Protein AF-A0A4V1IPJ7-F1 (afdb_monomer)

Foldseek 3Di:
DDDDDDDDPDDVDDPVNLVVQQVPAVHWDKAPPVDQWIWIDRRPDIDTDGDDDDDDDDDDD

Structure (mmCIF, N/CA/C/O ba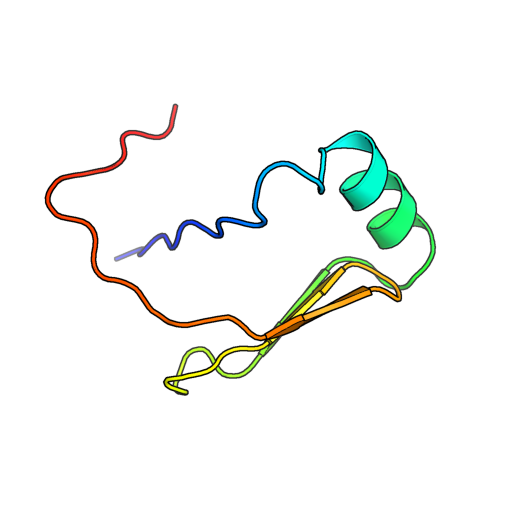ckbone):
data_AF-A0A4V1IPJ7-F1
#
_entry.id   AF-A0A4V1IPJ7-F1
#
loop_
_atom_site.group_PDB
_atom_site.id
_atom_site.type_symbol
_atom_site.label_atom_id
_atom_site.label_alt_id
_atom_site.label_comp_id
_atom_site.label_asym_id
_atom_site.label_entity_id
_atom_site.label_seq_id
_atom_site.pdbx_PDB_ins_code
_atom_site.Cartn_x
_atom_site.Cartn_y
_atom_site.Cartn_z
_atom_site.occupancy
_atom_site.B_iso_or_equiv
_atom_site.auth_seq_id
_atom_site.auth_comp_id
_atom_site.auth_asym_id
_atom_site.auth_atom_id
_atom_site.pdbx_PDB_model_num
ATOM 1 N N . GLN A 1 1 ? 13.259 -15.768 2.737 1.00 66.06 1 GLN A N 1
ATOM 2 C CA . GLN A 1 1 ? 13.618 -14.450 2.181 1.00 66.06 1 GLN A CA 1
ATOM 3 C C . GLN A 1 1 ? 12.312 -13.685 2.116 1.00 66.06 1 GLN A C 1
ATOM 5 O O . GLN A 1 1 ? 11.373 -14.217 1.539 1.00 66.06 1 GLN A O 1
ATOM 10 N N . GLU A 1 2 ? 12.207 -12.563 2.818 1.00 85.31 2 GLU A N 1
ATOM 11 C CA . GLU A 1 2 ? 10.989 -11.743 2.848 1.00 85.31 2 GLU A CA 1
ATOM 12 C C . GLU A 1 2 ? 11.173 -10.561 1.896 1.00 85.31 2 GLU A C 1
ATOM 14 O O . GLU A 1 2 ? 12.292 -10.078 1.708 1.00 85.31 2 GLU A O 1
ATOM 19 N N . SER A 1 3 ? 10.096 -10.141 1.243 1.00 87.31 3 SER A N 1
ATOM 20 C CA . SER A 1 3 ? 10.087 -9.002 0.328 1.00 87.31 3 SER A CA 1
ATOM 21 C C . SER A 1 3 ? 8.974 -8.058 0.749 1.00 87.31 3 SER A C 1
ATOM 23 O O . SER A 1 3 ? 7.877 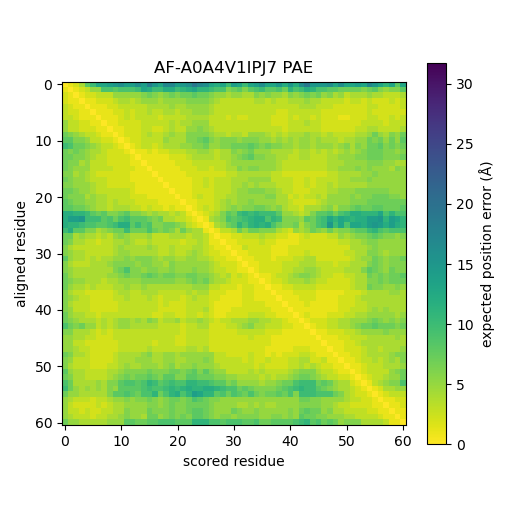-8.507 1.079 1.00 87.31 3 SER A O 1
ATOM 25 N N . TYR A 1 4 ? 9.271 -6.763 0.740 1.00 88.88 4 TYR A N 1
ATOM 26 C CA . TYR A 1 4 ? 8.334 -5.712 1.114 1.00 88.88 4 TYR A CA 1
ATOM 27 C C . TYR A 1 4 ? 7.933 -4.917 -0.126 1.00 88.88 4 TYR A C 1
ATOM 29 O O . TYR A 1 4 ? 8.737 -4.730 -1.039 1.00 88.88 4 TYR A O 1
ATOM 37 N N . VAL A 1 5 ? 6.685 -4.455 -0.138 1.00 88.62 5 VAL A N 1
ATOM 38 C CA . VAL A 1 5 ? 6.133 -3.564 -1.160 1.00 88.62 5 VAL A CA 1
ATOM 39 C C . VAL A 1 5 ? 5.532 -2.370 -0.436 1.00 88.62 5 VAL A C 1
ATOM 41 O O . VAL A 1 5 ? 4.801 -2.545 0.540 1.00 88.62 5 VAL A O 1
ATOM 44 N N . VAL A 1 6 ? 5.846 -1.168 -0.908 1.00 90.56 6 VAL A N 1
ATOM 45 C CA . VAL A 1 6 ? 5.267 0.076 -0.400 1.00 90.56 6 VAL A CA 1
ATOM 46 C C . VAL A 1 6 ? 4.061 0.434 -1.264 1.00 90.56 6 VAL A C 1
ATOM 48 O O . VAL A 1 6 ? 4.126 0.357 -2.489 1.00 90.56 6 VAL A O 1
ATOM 51 N N . LEU A 1 7 ? 2.950 0.791 -0.619 1.00 90.31 7 LEU A N 1
ATOM 52 C CA . LEU A 1 7 ? 1.733 1.243 -1.288 1.00 90.31 7 LEU A CA 1
ATOM 53 C C . LEU A 1 7 ? 1.591 2.749 -1.08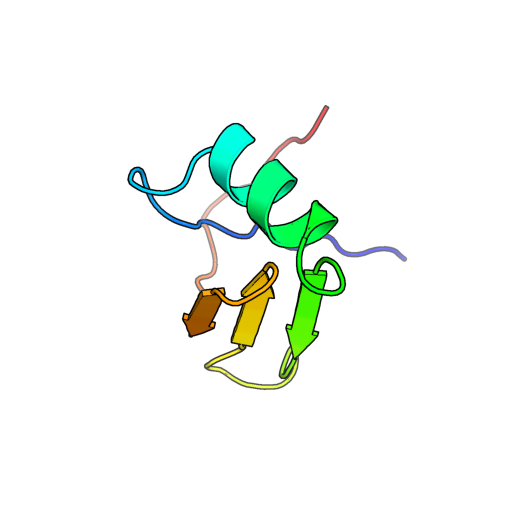0 1.00 90.31 7 LEU A C 1
ATOM 55 O O . LEU A 1 7 ? 1.344 3.191 0.042 1.00 90.31 7 LEU A O 1
ATOM 59 N N . ASP A 1 8 ? 1.730 3.515 -2.158 1.00 90.44 8 ASP A N 1
ATOM 60 C CA . ASP A 1 8 ? 1.421 4.944 -2.167 1.00 90.44 8 ASP A CA 1
ATOM 61 C C . ASP A 1 8 ? -0.057 5.146 -2.538 1.00 90.44 8 ASP A C 1
ATOM 63 O O . ASP A 1 8 ? -0.518 4.689 -3.587 1.00 90.44 8 ASP A O 1
ATOM 67 N N . LEU A 1 9 ? -0.815 5.790 -1.648 1.00 90.06 9 LEU A N 1
ATOM 68 C CA . LEU A 1 9 ? -2.244 6.083 -1.821 1.00 90.06 9 LEU A CA 1
ATOM 69 C C . LEU A 1 9 ? -2.508 7.565 -2.127 1.00 90.06 9 LEU A C 1
ATOM 71 O O . LEU A 1 9 ? -3.665 7.994 -2.142 1.00 90.06 9 LEU A O 1
ATOM 75 N N . GLY A 1 10 ? -1.451 8.342 -2.378 1.00 88.00 10 GLY A N 1
ATOM 76 C CA . GLY A 1 10 ? -1.518 9.780 -2.588 1.00 88.00 10 GLY A CA 1
ATOM 77 C C . GLY A 1 10 ? -1.791 10.566 -1.304 1.00 88.00 10 GLY A C 1
ATOM 78 O O . GLY A 1 10 ? -1.788 10.041 -0.193 1.00 88.00 10 GLY A O 1
ATOM 79 N N . THR A 1 11 ? -2.031 11.868 -1.459 1.00 89.25 11 THR A N 1
ATOM 80 C CA . THR A 1 11 ? -2.174 12.811 -0.333 1.00 89.25 11 THR A CA 1
ATOM 81 C C . THR A 1 11 ? -3.586 12.901 0.233 1.00 89.25 11 THR A C 1
ATOM 83 O O . THR A 1 11 ? -3.775 13.410 1.337 1.00 89.25 11 THR A O 1
ATOM 86 N N . ASP A 1 12 ? 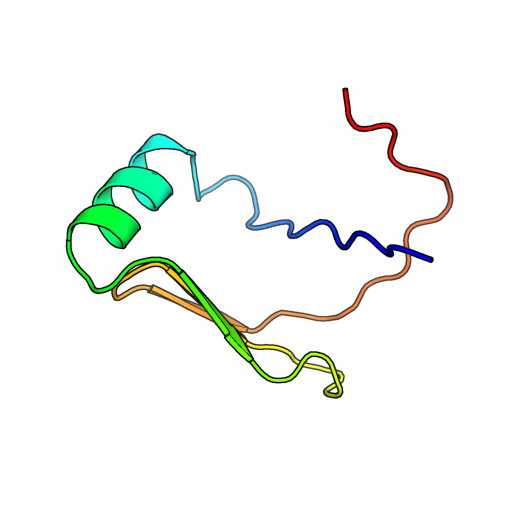-4.580 12.442 -0.524 1.00 86.25 12 ASP A N 1
ATOM 87 C CA . ASP A 1 12 ? -5.993 12.579 -0.157 1.00 86.25 12 ASP A CA 1
ATOM 88 C C . ASP A 1 12 ? -6.438 11.507 0.843 1.00 86.25 12 ASP A C 1
ATOM 90 O O . ASP A 1 12 ? -7.458 11.658 1.518 1.00 86.25 12 ASP A O 1
ATOM 94 N N . ILE A 1 13 ? -5.664 10.425 0.955 1.00 87.88 13 ILE A N 1
ATOM 95 C CA . ILE A 1 13 ? -5.924 9.312 1.859 1.00 87.88 13 ILE A CA 1
ATOM 96 C C . ILE A 1 13 ? -4.982 9.414 3.053 1.00 87.88 13 ILE A C 1
ATOM 98 O O . ILE A 1 13 ? -3.765 9.464 2.907 1.00 87.88 13 ILE A O 1
ATOM 102 N N . ASN A 1 14 ? -5.551 9.417 4.258 1.00 90.12 14 ASN A N 1
ATOM 103 C CA . ASN A 1 14 ? -4.786 9.439 5.501 1.00 90.12 14 ASN A CA 1
ATOM 104 C C . ASN A 1 14 ? -5.079 8.219 6.382 1.00 90.12 14 ASN A C 1
ATOM 106 O O . ASN A 1 14 ? -6.039 7.474 6.170 1.00 90.12 14 ASN A O 1
ATOM 110 N N . GLU A 1 15 ? -4.247 8.040 7.407 1.00 90.06 15 GLU A N 1
ATOM 111 C CA . GLU A 1 15 ? -4.320 6.917 8.343 1.00 90.06 15 GLU A CA 1
ATOM 112 C C . GLU A 1 15 ? -5.702 6.778 9.003 1.00 90.06 15 GLU A C 1
ATOM 114 O O . GLU A 1 15 ? -6.254 5.681 9.079 1.00 90.06 15 GLU A O 1
ATOM 119 N N . ALA A 1 16 ? -6.306 7.891 9.435 1.00 90.81 16 ALA A N 1
ATOM 120 C CA . ALA A 1 16 ? -7.604 7.871 10.103 1.00 90.81 16 ALA A CA 1
ATOM 121 C C . ALA A 1 16 ? -8.712 7.333 9.183 1.00 90.81 16 ALA A C 1
ATOM 123 O O . ALA A 1 16 ? -9.555 6.549 9.625 1.00 90.81 16 ALA A O 1
ATOM 124 N N . MET A 1 17 ? -8.687 7.704 7.900 1.00 89.06 17 MET A N 1
ATOM 125 C CA . MET A 1 17 ? -9.622 7.190 6.896 1.00 89.06 17 MET A CA 1
ATOM 126 C C . MET A 1 17 ? -9.438 5.688 6.663 1.00 89.06 17 MET A C 1
ATOM 128 O O . MET A 1 17 ? -10.427 4.953 6.627 1.00 89.06 17 MET A O 1
ATOM 132 N N . LEU A 1 18 ? -8.189 5.225 6.545 1.00 88.81 18 LEU A N 1
ATOM 133 C CA . LEU A 1 18 ? -7.878 3.806 6.351 1.00 88.81 18 LEU A CA 1
ATOM 134 C C . LEU A 1 18 ? -8.343 2.966 7.542 1.00 88.81 18 LEU A C 1
ATOM 136 O O . LEU A 1 18 ? -9.038 1.967 7.351 1.00 88.81 18 LEU A O 1
ATOM 140 N N . ASN A 1 19 ? -8.027 3.405 8.761 1.00 89.81 19 ASN A N 1
ATOM 141 C CA . ASN A 1 19 ? -8.405 2.712 9.990 1.00 89.81 19 ASN A CA 1
ATOM 142 C C . ASN A 1 19 ? -9.928 2.645 10.155 1.00 89.81 19 ASN A C 1
ATOM 144 O O . ASN A 1 19 ? -10.469 1.582 10.463 1.00 89.81 19 ASN A O 1
ATOM 148 N N . ALA A 1 20 ? -10.636 3.750 9.898 1.00 90.12 20 ALA A N 1
ATOM 149 C CA . ALA A 1 20 ? -12.095 3.786 9.980 1.00 90.12 20 ALA A CA 1
ATOM 150 C C . ALA A 1 20 ? -12.756 2.844 8.959 1.00 90.12 20 ALA A C 1
ATOM 152 O O . ALA A 1 20 ? -13.685 2.104 9.301 1.00 90.12 20 ALA A O 1
ATOM 153 N N . ALA A 1 21 ? -12.266 2.838 7.716 1.00 87.19 21 ALA A N 1
ATOM 154 C CA . ALA A 1 21 ? -12.799 1.984 6.662 1.00 87.19 21 ALA A CA 1
ATOM 155 C C . ALA A 1 21 ? -12.507 0.498 6.915 1.00 87.19 21 ALA A C 1
ATOM 157 O O . ALA A 1 21 ? -13.412 -0.329 6.794 1.00 87.19 21 ALA A O 1
ATOM 158 N N . ALA A 1 22 ? -11.279 0.158 7.316 1.00 88.62 22 ALA A N 1
ATOM 159 C CA . ALA A 1 22 ? -10.881 -1.215 7.614 1.00 88.62 22 ALA A CA 1
ATOM 160 C C . ALA A 1 22 ? -11.665 -1.795 8.803 1.00 88.62 22 ALA A C 1
ATOM 162 O O . ALA A 1 22 ? -12.129 -2.932 8.733 1.00 88.62 22 ALA A O 1
ATOM 163 N N . ALA A 1 23 ? -11.874 -1.005 9.861 1.00 89.81 23 ALA A N 1
ATOM 164 C CA . ALA A 1 23 ? -12.644 -1.433 11.029 1.00 89.81 23 ALA A CA 1
ATOM 165 C C . ALA A 1 23 ? -14.129 -1.687 10.712 1.00 89.81 23 ALA A C 1
ATOM 1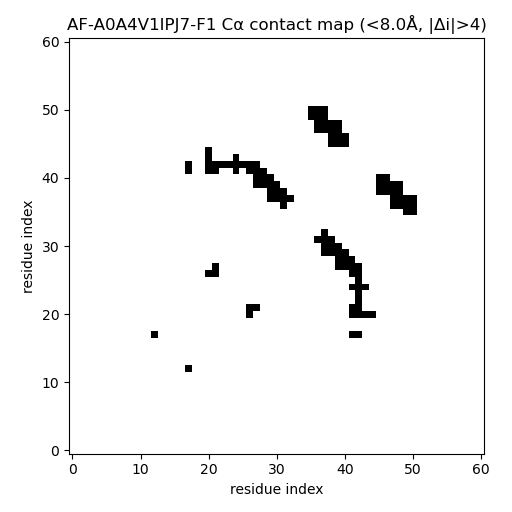67 O O . ALA A 1 23 ? -14.763 -2.510 11.369 1.00 89.81 23 ALA A O 1
ATOM 168 N N . SER A 1 24 ? -14.680 -0.990 9.714 1.00 87.25 24 SER A N 1
ATOM 169 C CA . SER A 1 24 ? -16.115 -1.023 9.408 1.00 87.25 24 SER A CA 1
ATOM 170 C C . SER A 1 24 ? -16.506 -2.040 8.327 1.00 87.25 24 SER A C 1
ATOM 172 O O . SER A 1 24 ? -17.674 -2.413 8.256 1.00 87.25 24 SER A O 1
ATOM 174 N N . TYR A 1 25 ? -15.571 -2.471 7.467 1.00 78.06 25 TYR A N 1
ATOM 175 C CA . TYR A 1 25 ? -15.903 -3.156 6.205 1.00 78.06 25 TYR A CA 1
ATOM 176 C C . TYR A 1 25 ? -14.934 -4.303 5.828 1.00 78.06 25 TYR A C 1
ATOM 178 O O . TYR A 1 25 ? -14.435 -4.379 4.701 1.00 78.06 25 TYR A O 1
ATOM 186 N N . ASP A 1 26 ? -14.700 -5.233 6.756 1.00 80.44 26 ASP A N 1
ATOM 187 C CA . ASP A 1 26 ? -13.879 -6.446 6.559 1.00 80.44 26 ASP A CA 1
ATOM 188 C C . ASP A 1 26 ? -12.403 -6.178 6.213 1.00 80.44 26 ASP A C 1
ATOM 190 O O . ASP A 1 26 ? -11.780 -6.912 5.440 1.00 80.44 26 ASP A O 1
ATOM 194 N N . GLY A 1 27 ? -11.822 -5.133 6.805 1.00 87.62 27 GLY A N 1
ATOM 195 C CA . GLY A 1 27 ? -10.377 -4.934 6.822 1.00 87.62 27 GLY A CA 1
ATOM 196 C C . GLY A 1 27 ? -9.766 -4.524 5.481 1.00 87.62 27 GLY A C 1
ATOM 197 O O . GLY A 1 27 ? -10.293 -3.676 4.755 1.00 87.62 27 GLY A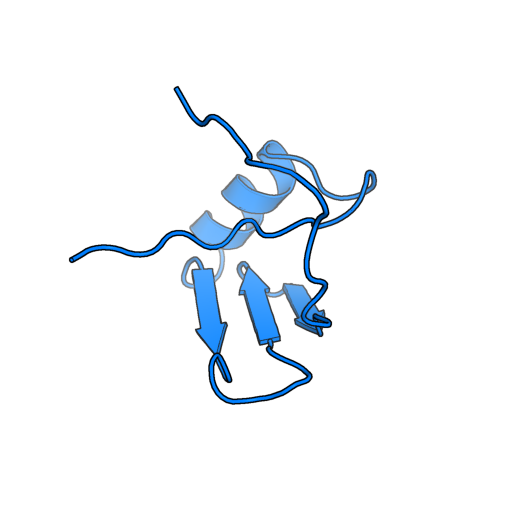 O 1
ATOM 198 N N . LEU A 1 28 ? -8.597 -5.100 5.197 1.00 90.00 28 LEU A N 1
ATOM 199 C CA . LEU A 1 28 ? -7.769 -4.804 4.034 1.00 90.00 28 LEU A CA 1
ATOM 200 C C . LEU A 1 28 ? -7.568 -6.077 3.215 1.00 90.00 28 LEU A C 1
ATOM 202 O O . LEU A 1 28 ? -7.244 -7.133 3.758 1.00 90.00 28 LEU A O 1
ATOM 206 N N . SER A 1 29 ? -7.733 -5.974 1.900 1.00 91.38 29 SER A N 1
ATOM 207 C CA . SER A 1 29 ? -7.419 -7.066 0.981 1.00 91.38 29 SER A CA 1
ATOM 208 C C . SER A 1 29 ? -6.669 -6.542 -0.229 1.00 91.38 29 SER A C 1
ATOM 210 O O . SER A 1 29 ? -7.067 -5.541 -0.823 1.00 91.38 29 SER A O 1
ATOM 212 N N . PHE A 1 30 ? -5.623 -7.256 -0.617 1.00 90.81 30 PHE A N 1
ATOM 213 C CA . PHE A 1 30 ? -4.824 -6.959 -1.795 1.00 90.81 30 PHE A CA 1
ATOM 214 C C . PHE A 1 30 ? -4.941 -8.118 -2.791 1.00 90.81 30 PHE A C 1
ATOM 216 O O . PHE A 1 30 ? -4.895 -9.281 -2.388 1.00 90.81 30 PHE A O 1
ATOM 223 N N . SER A 1 31 ? -5.124 -7.818 -4.076 1.00 92.56 31 SER A N 1
ATOM 224 C CA . SER A 1 31 ? -5.306 -8.819 -5.133 1.00 92.56 31 SER A CA 1
ATOM 225 C C . SER A 1 31 ? -4.536 -8.445 -6.396 1.00 92.56 31 SER A C 1
ATOM 227 O O . SER A 1 31 ? -4.373 -7.266 -6.704 1.00 92.56 31 SER A O 1
ATOM 229 N N . GLY A 1 32 ? -4.079 -9.458 -7.135 1.00 91.75 32 GLY A N 1
ATOM 230 C CA . GLY A 1 32 ? -3.362 -9.269 -8.394 1.00 91.75 32 GLY A CA 1
ATOM 231 C C . GLY A 1 32 ? -1.919 -8.795 -8.223 1.00 91.75 32 GLY A C 1
ATOM 232 O O . GLY A 1 32 ? -1.479 -7.959 -9.000 1.00 91.75 32 GLY A O 1
ATOM 233 N N . LEU A 1 33 ? -1.174 -9.301 -7.227 1.00 87.56 33 LEU A N 1
ATOM 234 C CA . LEU A 1 33 ? 0.278 -9.041 -7.092 1.00 87.56 33 LEU A CA 1
ATOM 235 C C . LEU A 1 33 ? 1.085 -9.480 -8.326 1.00 87.56 33 LEU A C 1
ATOM 237 O O . LEU A 1 33 ? 2.190 -9.002 -8.552 1.00 87.56 33 LEU A O 1
ATOM 241 N N . ASP A 1 34 ? 0.534 -10.409 -9.095 1.00 90.06 34 ASP A N 1
ATOM 242 C CA . ASP A 1 34 ? 1.041 -10.929 -10.360 1.00 90.06 34 ASP A CA 1
ATOM 243 C C . ASP A 1 34 ? 0.575 -10.118 -11.586 1.00 90.06 34 ASP A C 1
ATOM 245 O O . ASP A 1 34 ? 1.001 -10.392 -12.708 1.00 90.06 34 ASP A O 1
ATOM 249 N N . SER A 1 35 ? -0.283 -9.115 -11.384 1.00 90.31 35 SER A N 1
ATOM 250 C CA . SER A 1 35 ? -0.790 -8.216 -12.422 1.00 90.31 35 SER A CA 1
ATOM 251 C C . SER A 1 35 ? 0.024 -6.925 -12.479 1.00 90.31 35 SER A C 1
ATOM 253 O O . SER A 1 35 ? 0.493 -6.415 -11.464 1.00 90.31 35 SER A O 1
ATOM 255 N N . SER A 1 36 ? 0.116 -6.326 -13.669 1.00 88.94 36 SER A N 1
ATOM 256 C CA . SER A 1 36 ? 0.638 -4.960 -13.831 1.00 88.94 36 SER A CA 1
ATOM 257 C C . SER A 1 36 ? -0.249 -3.899 -13.167 1.00 88.94 36 SER A C 1
ATOM 259 O O . SER A 1 36 ? 0.189 -2.770 -12.956 1.00 88.94 36 SER A O 1
ATOM 261 N N . GLU A 1 37 ? -1.497 -4.257 -12.860 1.00 93.00 37 GLU A N 1
ATOM 262 C CA . GLU A 1 37 ? -2.515 -3.374 -12.295 1.00 93.00 37 GLU A CA 1
ATOM 263 C C . GLU A 1 37 ? -3.201 -4.059 -11.101 1.00 93.00 37 GLU A C 1
ATOM 265 O O . GLU A 1 37 ? -4.303 -4.607 -11.243 1.00 93.00 37 GLU A O 1
ATOM 270 N N . PRO A 1 38 ? -2.536 -4.111 -9.935 1.00 94.75 38 PRO A N 1
ATOM 271 C CA . PRO A 1 38 ? -3.091 -4.728 -8.739 1.00 94.75 38 PRO A CA 1
ATOM 272 C C . PRO A 1 38 ? -4.250 -3.912 -8.161 1.00 94.75 38 PRO A C 1
ATOM 274 O O . PRO A 1 38 ? -4.385 -2.712 -8.410 1.00 94.75 38 PRO A O 1
ATOM 277 N N . TYR A 1 39 ? -5.057 -4.553 -7.319 1.00 94.88 39 TYR A N 1
ATOM 278 C CA . TYR A 1 39 ? -6.142 -3.902 -6.595 1.00 94.88 39 TYR A CA 1
ATOM 279 C C . TYR A 1 39 ? -5.913 -3.955 -5.090 1.00 94.88 39 TYR A C 1
ATOM 281 O O . TYR A 1 39 ? -5.699 -5.024 -4.513 1.00 94.88 39 TYR A O 1
ATOM 289 N N . LEU A 1 40 ? -6.046 -2.798 -4.448 1.00 93.06 40 LEU A N 1
ATOM 290 C CA . LEU A 1 40 ? -6.143 -2.674 -3.001 1.00 93.06 40 LEU A CA 1
ATOM 291 C C . LEU A 1 40 ? -7.590 -2.342 -2.641 1.00 93.06 40 LEU A C 1
ATOM 293 O O . LEU A 1 40 ? -8.154 -1.364 -3.128 1.00 93.06 40 LEU A O 1
ATOM 297 N N . ARG A 1 41 ? -8.183 -3.119 -1.740 1.00 92.56 41 ARG A N 1
ATOM 298 C CA . ARG A 1 41 ? -9.451 -2.780 -1.097 1.00 92.56 41 ARG A CA 1
ATOM 299 C C . ARG A 1 41 ? -9.200 -2.485 0.373 1.00 92.56 41 ARG A C 1
ATOM 301 O O . ARG A 1 41 ? -8.640 -3.319 1.083 1.00 92.56 41 ARG A O 1
ATOM 308 N N . VAL A 1 42 ? -9.660 -1.321 0.816 1.00 91.44 42 VAL A N 1
ATOM 309 C CA . VAL A 1 42 ? -9.674 -0.927 2.227 1.00 91.44 42 VAL A CA 1
ATOM 310 C C . VAL A 1 42 ? -11.115 -0.642 2.593 1.00 91.44 42 VAL A C 1
ATOM 312 O O . VAL A 1 42 ? -11.687 0.378 2.206 1.00 91.44 42 VAL A O 1
ATOM 315 N N . GLY A 1 43 ? -11.732 -1.587 3.286 1.00 88.88 43 GLY A N 1
ATOM 316 C CA . GLY A 1 43 ? -13.150 -1.520 3.557 1.00 88.88 43 GLY A CA 1
ATOM 317 C C . GLY A 1 43 ? -14.016 -1.505 2.290 1.00 88.88 43 GLY A C 1
ATOM 318 O O . GLY A 1 43 ? -13.985 -2.434 1.479 1.00 88.88 43 GLY A O 1
ATOM 319 N N . ASN A 1 44 ? -14.793 -0.435 2.114 1.00 88.12 44 ASN A N 1
ATOM 320 C CA . ASN A 1 44 ? -15.617 -0.182 0.928 1.00 88.12 44 ASN A CA 1
ATOM 321 C C . ASN A 1 44 ? -14.893 0.620 -0.174 1.00 88.12 44 ASN A C 1
ATOM 323 O O . ASN A 1 44 ? -15.484 0.880 -1.221 1.00 88.12 44 ASN A O 1
ATOM 327 N N . MET A 1 45 ? -13.641 1.026 0.047 1.00 89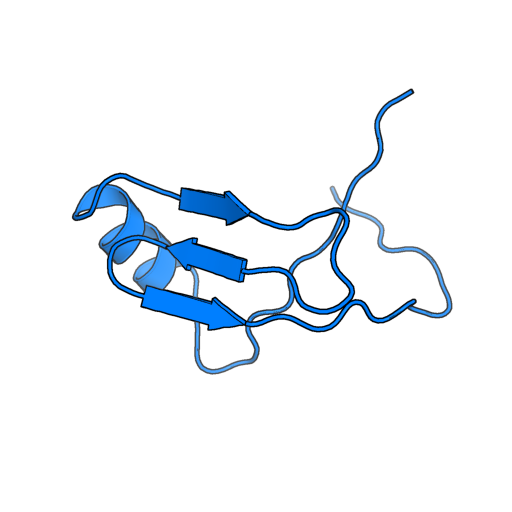.56 45 MET A N 1
ATOM 328 C CA . MET A 1 45 ? -12.837 1.756 -0.933 1.00 89.56 45 MET A CA 1
ATOM 329 C C . MET A 1 45 ? -12.024 0.772 -1.773 1.00 89.56 45 MET A C 1
ATOM 331 O O . MET A 1 45 ? -11.405 -0.142 -1.225 1.00 89.56 45 MET A O 1
ATOM 335 N N . VAL A 1 46 ? -12.011 0.966 -3.092 1.00 92.50 46 VAL A N 1
ATOM 336 C CA . VAL A 1 46 ? -11.253 0.136 -4.038 1.00 92.50 46 VAL A CA 1
ATOM 337 C C . VAL A 1 46 ? -10.315 1.027 -4.841 1.00 92.50 46 VAL A C 1
ATOM 339 O O . VAL A 1 46 ? -10.753 1.980 -5.481 1.00 92.50 46 VAL A O 1
ATOM 342 N N . TYR A 1 47 ? -9.035 0.677 -4.822 1.00 92.56 47 TYR A N 1
ATOM 343 C CA . TYR A 1 47 ? -7.955 1.359 -5.520 1.00 92.56 47 TYR A CA 1
ATOM 344 C C . TYR A 1 47 ? -7.355 0.413 -6.556 1.00 92.56 47 TYR A C 1
ATOM 346 O O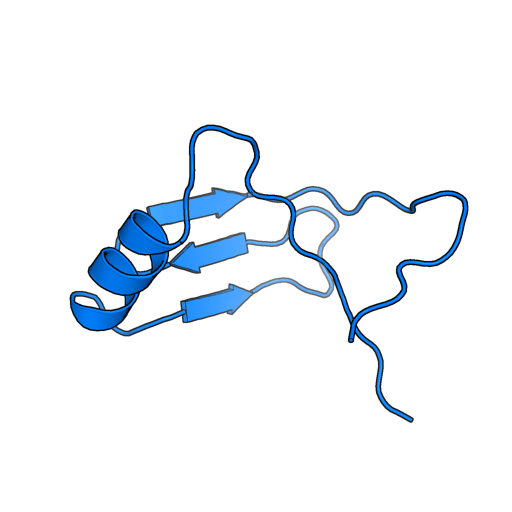 . TYR A 1 47 ? -7.121 -0.763 -6.268 1.00 92.56 47 TYR A O 1
ATOM 354 N N . ARG A 1 48 ? -7.094 0.934 -7.755 1.00 94.81 48 ARG A N 1
ATOM 355 C CA . ARG A 1 48 ? -6.338 0.248 -8.807 1.00 94.81 48 ARG A CA 1
ATOM 356 C C . ARG A 1 48 ? -4.949 0.866 -8.855 1.00 94.81 48 ARG A C 1
ATOM 358 O O . ARG A 1 48 ? -4.829 2.066 -9.087 1.00 94.81 48 ARG A O 1
ATOM 365 N N . GLY A 1 49 ? -3.938 0.054 -8.590 1.00 92.81 49 GLY A N 1
ATOM 366 C CA . GLY A 1 49 ? -2.546 0.471 -8.583 1.00 92.81 49 GLY A CA 1
ATOM 367 C C . GLY A 1 49 ? -1.877 0.302 -9.940 1.00 92.81 49 GLY A C 1
ATOM 368 O O . GLY A 1 49 ? -2.404 -0.340 -10.850 1.00 92.81 49 GLY A O 1
ATOM 369 N N . VAL A 1 50 ? -0.673 0.853 -10.029 1.00 92.19 50 VAL A N 1
ATOM 370 C CA . VAL A 1 50 ? 0.312 0.585 -11.076 1.00 92.19 50 VAL A CA 1
ATOM 371 C C . VAL A 1 50 ? 1.619 0.280 -10.360 1.00 92.19 50 VAL A C 1
ATOM 373 O O . VAL A 1 50 ? 1.964 0.957 -9.393 1.00 92.19 50 VAL A O 1
ATOM 376 N N . VAL A 1 51 ? 2.328 -0.761 -10.792 1.00 89.62 51 VAL A N 1
ATOM 377 C CA . VAL A 1 51 ? 3.636 -1.090 -10.216 1.00 89.62 51 VAL A CA 1
ATOM 378 C C . VAL A 1 51 ? 4.679 -0.131 -10.780 1.00 89.62 51 VAL A C 1
ATOM 380 O O . VAL A 1 51 ? 4.959 -0.155 -11.979 1.00 89.62 51 VAL A O 1
ATOM 383 N N . GLU A 1 52 ? 5.270 0.686 -9.911 1.00 88.19 52 GLU A N 1
ATOM 384 C CA . GLU A 1 52 ? 6.334 1.621 -10.267 1.00 88.19 52 GLU A CA 1
ATOM 385 C C . GLU A 1 52 ? 7.642 1.238 -9.555 1.00 88.19 52 GLU A C 1
ATOM 387 O O . GLU A 1 52 ? 7.682 1.188 -8.324 1.00 88.19 52 GLU A O 1
ATOM 392 N N . PRO A 1 53 ? 8.724 0.935 -10.294 1.00 86.44 53 PRO A N 1
ATOM 393 C CA . PRO A 1 53 ? 10.028 0.725 -9.688 1.00 86.44 53 PRO A CA 1
ATOM 394 C C . PRO A 1 53 ? 10.652 2.068 -9.288 1.00 86.44 53 PRO A C 1
ATOM 396 O O . PRO A 1 53 ? 10.934 2.913 -10.137 1.0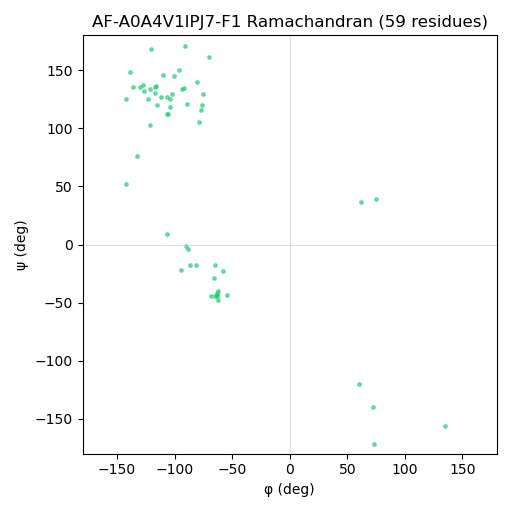0 86.44 53 PRO A O 1
ATOM 399 N N . THR A 1 54 ? 10.939 2.238 -8.001 1.00 86.19 54 THR A N 1
ATOM 400 C CA . THR A 1 54 ? 11.646 3.419 -7.490 1.00 86.19 54 THR A CA 1
ATOM 401 C C . THR A 1 54 ? 13.156 3.294 -7.698 1.00 86.19 54 THR A C 1
ATOM 403 O O . THR A 1 54 ? 13.753 2.240 -7.469 1.00 86.19 54 THR A O 1
ATOM 406 N N . PHE A 1 55 ? 13.814 4.392 -8.078 1.00 86.56 55 PHE A N 1
ATOM 407 C CA . PHE A 1 55 ? 15.274 4.478 -8.029 1.00 86.56 55 PHE A CA 1
ATOM 408 C C . PHE A 1 55 ? 15.731 4.750 -6.592 1.00 86.56 55 PHE A C 1
ATOM 410 O O . PHE A 1 55 ? 15.615 5.872 -6.106 1.00 86.56 55 PHE A O 1
ATOM 417 N N . GLY A 1 56 ? 16.278 3.737 -5.921 1.00 89.38 56 GLY A N 1
ATOM 418 C CA . GLY A 1 56 ? 16.800 3.869 -4.560 1.00 89.38 56 GLY A CA 1
ATOM 419 C C . GLY A 1 56 ? 16.367 2.722 -3.657 1.00 89.38 56 GLY A C 1
ATOM 420 O O . GLY A 1 56 ? 16.096 1.615 -4.119 1.00 89.38 56 GLY A O 1
ATOM 421 N N . THR A 1 57 ? 16.357 2.967 -2.351 1.00 89.75 57 THR A N 1
ATOM 422 C CA . THR A 1 57 ? 15.889 2.003 -1.352 1.00 89.75 57 THR A CA 1
ATOM 423 C C . THR A 1 57 ? 15.141 2.744 -0.260 1.00 89.75 57 THR A C 1
ATOM 425 O O . THR A 1 57 ? 15.693 3.660 0.349 1.00 89.75 57 THR A O 1
ATOM 428 N N . ASP A 1 58 ? 13.907 2.321 -0.006 1.00 89.19 58 ASP A N 1
ATOM 429 C CA . ASP A 1 58 ? 13.131 2.782 1.136 1.00 89.19 58 ASP A CA 1
ATOM 430 C C . ASP A 1 58 ? 13.644 2.110 2.412 1.00 89.19 58 ASP A C 1
ATOM 432 O O . ASP A 1 58 ? 13.811 0.889 2.474 1.00 89.19 58 ASP A O 1
ATOM 436 N N . VAL A 1 59 ? 13.909 2.917 3.440 1.00 90.50 59 VAL A N 1
ATOM 437 C CA . VAL A 1 59 ? 14.301 2.433 4.766 1.00 90.50 59 VAL A CA 1
ATOM 438 C C . VAL A 1 59 ? 13.107 2.602 5.697 1.00 90.50 59 VAL A C 1
ATOM 440 O O . VAL A 1 59 ? 12.702 3.724 5.993 1.00 90.50 59 VAL A O 1
ATOM 443 N N . ILE A 1 60 ? 12.543 1.479 6.136 1.00 87.19 60 ILE A N 1
ATOM 444 C CA . ILE A 1 60 ? 11.390 1.419 7.040 1.00 87.19 60 ILE A CA 1
ATOM 445 C C . ILE A 1 60 ? 11.915 1.078 8.442 1.00 87.19 60 ILE A C 1
ATOM 447 O O . ILE A 1 60 ? 12.700 0.137 8.579 1.00 87.19 60 ILE A O 1
ATOM 451 N N . PHE A 1 61 ? 11.514 1.855 9.453 1.00 88.12 61 PHE A N 1
ATOM 452 C CA . PHE A 1 61 ? 11.943 1.718 10.851 1.00 88.12 61 PHE A CA 1
ATOM 453 C C . PHE A 1 61 ? 10.799 1.265 11.754 1.00 88.12 61 PHE A C 1
ATOM 455 O O . PHE A 1 61 ? 9.670 1.769 11.559 1.00 88.12 61 PHE A O 1
#

Solvent-accessible surface area (backbone atoms only — not comparable to full-atom values): 4151 Å² total; per-residue (Å²): 139,90,87,88,83,87,85,87,73,64,88,88,58,51,70,70,59,51,53,56,30,20,74,72,39,86,30,72,50,77,47,47,90,90,43,75,61,24,37,44,31,43,26,88,44,78,45,80,49,68,82,75,89,74,93,80,80,89,86,87,131

InterPro domains:
  IPR019481 Transcription factor TFIIIC, triple barrel domain [PF10419] (2-61)

Secondary structure (DSSP, 8-state):
----------SS--HHHHHHHHHHTT-EEEE-TTSSS-EEEETTEEEE------SS-----

Radius of gyration: 12.86 Å; Cα contacts (8 Å, |Δi|>4): 58; chains: 1; bounding box: 33×27×25 Å

Mean predicted aligned error: 4.3 Å

pLDDT: mean 89.05, std 4.12, range [66.06, 94.88]

Nearest PDB structures (foldseek):
  5vb0-assembly1_A  TM=4.822E-01  e=9.738E+00  Escherichia coli
  5vb0-assembly6_H  TM=4.802E-01  e=9.126E+00  Escherichia coli
  3pge-assembly1_A  TM=2.975E-01  e=2.489E+00  Saccharomyces cerevisiae
  7agh-assembly1_B  TM=3.479E-01  e=7.509E+00  Escherichia coli K-12
  3l10-assembly1_B  TM=2.670E-01  e=3.227E+00  Saccharomyces cerevisiae

Organism: NCBI:txid388810

Sequence (61 aa):
QESYVVLDLGTDINEAMLNAAAASYDGLSFSGLDSSEPYLRVGNMVYRGVVEPTFGTDVIF